Protein AF-A0A2V6Z4R7-F1 (afdb_monomer_lite)

Radius of gyration: 23.98 Å; chains: 1; bounding box: 42×52×66 Å

pLDDT: mean 92.05, std 5.13, range [62.72, 98.12]

Secondary structure (DSSP, 8-state):
-HHHHHHHHHHHHHHHHHHHHHHHHHHHHSSS-HHHHHH-TT--HHHHHHHHHHTTTTS-HHHHHHHHHHHHTTT---B-TTT-SBHHHHHHHHHHHHHHHHHHHHHHHHHHHHHHHHHHHHTTTSHHHHHHHHHHHHHHHS-HHHHHHHHHIIIIIIS-SS-S--

Structure (mmCIF, N/CA/C/O backbone):
data_AF-A0A2V6Z4R7-F1
#
_entry.id   AF-A0A2V6Z4R7-F1
#
loop_
_atom_site.group_PDB
_atom_site.id
_atom_site.type_symbol
_atom_site.label_atom_id
_atom_site.label_alt_id
_atom_site.label_comp_id
_atom_site.label_asym_id
_atom_site.label_entity_id
_atom_site.label_seq_id
_atom_site.pdbx_PDB_ins_code
_atom_site.Cartn_x
_atom_site.Cartn_y
_atom_site.Cartn_z
_atom_site.occupancy
_atom_site.B_iso_or_equiv
_atom_site.auth_seq_id
_atom_site.auth_comp_id
_atom_site.auth_asym_id
_atom_site.auth_atom_id
_atom_site.pdbx_PDB_model_num
ATOM 1 N N . MET A 1 1 ? -0.298 -28.622 10.261 1.00 85.00 1 MET A N 1
ATOM 2 C CA . MET A 1 1 ? 0.500 -27.376 10.114 1.00 85.00 1 MET A CA 1
ATOM 3 C C . MET A 1 1 ? 1.211 -27.295 8.767 1.00 85.00 1 MET A C 1
ATOM 5 O O . MET A 1 1 ? 1.013 -26.300 8.089 1.00 85.00 1 MET A O 1
ATOM 9 N N . PHE A 1 2 ? 1.984 -28.307 8.347 1.00 92.31 2 PHE A N 1
ATOM 10 C CA . PHE A 1 2 ? 2.657 -28.289 7.035 1.00 92.31 2 PHE A CA 1
ATOM 11 C C . PHE A 1 2 ? 1.675 -28.185 5.855 1.00 92.31 2 PHE A C 1
ATOM 13 O O . PHE A 1 2 ? 1.813 -27.296 5.026 1.00 92.31 2 PHE A O 1
ATOM 20 N N . GLU A 1 3 ? 0.622 -29.006 5.844 1.00 93.62 3 GLU A N 1
ATOM 21 C CA . GLU A 1 3 ? -0.436 -28.958 4.821 1.00 93.62 3 GLU A CA 1
ATOM 22 C C . GLU A 1 3 ? -1.106 -27.576 4.724 1.00 93.62 3 GLU A C 1
ATOM 24 O O . GLU A 1 3 ? -1.272 -27.033 3.637 1.00 93.62 3 GLU A O 1
ATOM 29 N N . PHE A 1 4 ? -1.378 -26.945 5.869 1.00 93.69 4 PHE A N 1
ATOM 30 C CA . PHE A 1 4 ? -1.912 -25.583 5.935 1.00 93.69 4 PHE A CA 1
ATOM 31 C C . PHE A 1 4 ? -0.945 -24.533 5.361 1.00 93.69 4 PHE A C 1
ATOM 33 O O . PHE A 1 4 ? -1.372 -23.631 4.640 1.00 93.69 4 PHE A O 1
ATOM 40 N N . LEU A 1 5 ? 0.358 -24.640 5.657 1.00 95.06 5 LEU A N 1
ATOM 41 C CA . LEU A 1 5 ? 1.372 -23.739 5.098 1.00 95.06 5 LEU A CA 1
ATOM 42 C C . LEU A 1 5 ? 1.478 -23.895 3.580 1.00 95.06 5 LEU A C 1
ATOM 44 O O . LEU A 1 5 ? 1.530 -22.890 2.876 1.00 95.06 5 LEU A O 1
ATOM 48 N N . VAL A 1 6 ? 1.451 -25.130 3.075 1.00 96.19 6 VAL A N 1
ATOM 49 C CA . VAL A 1 6 ? 1.472 -25.417 1.633 1.00 96.19 6 VAL A CA 1
ATOM 50 C C . VAL A 1 6 ? 0.222 -24.865 0.955 1.00 96.19 6 VAL A C 1
ATOM 52 O O . VAL A 1 6 ? 0.333 -24.174 -0.055 1.00 96.19 6 VAL A O 1
ATOM 55 N N . GLN A 1 7 ? -0.959 -25.091 1.534 1.00 95.69 7 GLN A N 1
ATOM 56 C CA . GLN A 1 7 ? -2.214 -24.564 1.006 1.00 95.69 7 GLN A CA 1
ATOM 57 C C . GLN A 1 7 ? -2.192 -23.032 0.938 1.00 95.69 7 GLN A C 1
ATOM 59 O O . GLN A 1 7 ? -2.545 -22.452 -0.088 1.00 95.69 7 GLN A O 1
ATOM 64 N N . ARG A 1 8 ? -1.725 -22.358 1.996 1.00 94.75 8 ARG A N 1
ATOM 65 C CA . ARG A 1 8 ? -1.588 -20.897 1.993 1.00 94.75 8 ARG A CA 1
ATOM 66 C C . ARG A 1 8 ? -0.552 -20.405 0.995 1.00 94.75 8 ARG A C 1
ATOM 68 O O . ARG A 1 8 ? -0.825 -19.435 0.300 1.00 94.75 8 ARG A O 1
ATOM 75 N N . ALA A 1 9 ? 0.604 -21.055 0.904 1.00 95.62 9 ALA A N 1
ATOM 76 C CA . ALA A 1 9 ? 1.627 -20.695 -0.070 1.00 95.62 9 ALA A CA 1
ATOM 77 C C . ALA A 1 9 ? 1.089 -20.819 -1.503 1.00 95.62 9 ALA A C 1
ATOM 79 O O . ALA A 1 9 ? 1.253 -19.893 -2.294 1.00 95.62 9 ALA A O 1
ATOM 80 N N . ALA A 1 10 ? 0.371 -21.902 -1.814 1.00 95.69 10 ALA A N 1
ATOM 81 C CA . ALA A 1 10 ? -0.261 -22.101 -3.114 1.00 95.69 10 ALA A CA 1
ATOM 82 C C . ALA A 1 10 ? -1.292 -21.003 -3.424 1.00 95.69 10 ALA A C 1
ATOM 84 O O . ALA A 1 10 ? -1.240 -20.397 -4.494 1.00 95.69 10 ALA A O 1
ATOM 85 N N . ILE A 1 11 ? -2.176 -20.682 -2.470 1.00 96.25 11 ILE A N 1
ATOM 86 C CA . ILE A 1 11 ? -3.154 -19.594 -2.621 1.00 96.25 11 ILE A CA 1
ATOM 87 C C . ILE A 1 11 ? -2.446 -18.254 -2.844 1.00 96.25 11 ILE A C 1
ATOM 89 O O . ILE A 1 11 ? -2.840 -17.500 -3.733 1.00 96.25 11 ILE A O 1
ATOM 93 N N . SER A 1 12 ? -1.388 -17.957 -2.088 1.00 95.69 12 SER A N 1
ATOM 94 C CA . SER A 1 12 ? -0.612 -16.724 -2.241 1.00 95.69 12 SER A CA 1
ATOM 95 C C . SER A 1 12 ? 0.046 -16.629 -3.614 1.00 95.69 12 SER A C 1
ATOM 97 O O . SER A 1 12 ? -0.030 -15.579 -4.244 1.00 95.69 12 SER A O 1
ATOM 99 N N . VAL A 1 13 ? 0.640 -17.715 -4.116 1.00 95.38 13 VAL A N 1
ATOM 100 C CA . VAL A 1 13 ? 1.248 -17.752 -5.456 1.00 95.38 13 VAL A CA 1
ATOM 101 C C . VAL A 1 13 ? 0.198 -17.500 -6.535 1.00 95.38 13 VAL A C 1
ATOM 103 O O . VAL A 1 13 ? 0.408 -16.650 -7.398 1.00 95.38 13 VAL A O 1
ATOM 106 N N . VAL A 1 14 ? -0.955 -18.172 -6.463 1.00 96.25 14 VAL A N 1
ATOM 107 C CA . VAL A 1 14 ? -2.061 -17.960 -7.412 1.00 96.25 14 VAL A CA 1
ATOM 108 C C . VAL A 1 14 ? -2.571 -16.521 -7.336 1.00 96.25 14 VAL A C 1
ATOM 110 O O . VAL A 1 14 ? -2.772 -15.881 -8.365 1.00 96.25 14 VAL A O 1
ATOM 113 N N . THR A 1 15 ? -2.720 -15.978 -6.130 1.00 96.62 15 THR A N 1
ATOM 114 C CA . THR A 1 15 ? -3.179 -14.601 -5.911 1.00 96.62 15 THR A CA 1
ATOM 115 C C . THR A 1 15 ? -2.202 -13.590 -6.508 1.00 96.62 15 THR A C 1
ATOM 117 O O . THR A 1 15 ? -2.613 -12.708 -7.258 1.00 96.62 15 THR A O 1
ATOM 120 N N . LEU A 1 16 ? -0.901 -13.737 -6.238 1.00 95.12 16 LEU A N 1
ATOM 121 C CA . LEU A 1 16 ? 0.141 -12.876 -6.803 1.00 95.12 16 LEU A CA 1
ATOM 122 C C . LEU A 1 16 ? 0.190 -12.977 -8.328 1.00 95.12 16 LEU A C 1
ATOM 124 O O . LEU A 1 16 ? 0.336 -11.961 -9.005 1.00 95.12 16 LEU A O 1
ATOM 128 N N . PHE A 1 17 ? 0.027 -14.178 -8.880 1.00 95.75 17 PHE A N 1
ATOM 129 C CA . PHE A 1 17 ? -0.024 -14.382 -10.323 1.00 95.75 17 PHE A CA 1
ATOM 130 C C . PHE A 1 17 ? -1.219 -13.659 -10.959 1.00 95.75 17 PHE A C 1
ATOM 132 O O . PHE A 1 17 ? -1.049 -12.903 -11.912 1.00 95.75 17 PHE A O 1
ATOM 139 N N . VAL A 1 18 ? -2.420 -13.820 -10.401 1.00 96.75 18 VAL A N 1
ATOM 140 C CA . VAL A 1 18 ? -3.629 -13.153 -10.909 1.00 96.75 18 VAL A CA 1
ATOM 141 C C . VAL A 1 18 ? -3.508 -11.633 -10.795 1.00 96.75 18 VAL A C 1
ATOM 143 O O . VAL A 1 18 ? -3.747 -10.926 -11.773 1.00 96.75 18 VAL A O 1
ATOM 146 N N . ILE A 1 19 ? -3.085 -11.116 -9.637 1.00 97.00 19 ILE A N 1
ATOM 147 C CA . ILE A 1 19 ? -2.919 -9.671 -9.423 1.00 97.00 19 ILE A CA 1
ATOM 148 C C . ILE A 1 19 ? -1.861 -9.102 -10.367 1.00 97.00 19 ILE A C 1
ATOM 150 O O . ILE A 1 19 ? -2.092 -8.065 -10.981 1.00 97.00 19 ILE A O 1
ATOM 154 N N . SER A 1 20 ? -0.716 -9.768 -10.519 1.00 95.56 20 SER A N 1
ATOM 155 C CA . SER A 1 20 ? 0.342 -9.288 -11.412 1.00 95.56 20 SER A CA 1
ATOM 156 C C . SER A 1 20 ? -0.096 -9.286 -12.876 1.00 95.56 20 SER A C 1
ATOM 158 O O . SER A 1 20 ? 0.198 -8.322 -13.577 1.00 95.56 20 SER A O 1
ATOM 160 N N . MET A 1 21 ? -0.877 -10.274 -13.324 1.00 95.81 21 MET A N 1
ATOM 161 C CA . MET A 1 21 ? -1.479 -10.264 -14.660 1.00 95.81 21 MET A CA 1
ATOM 162 C C . MET A 1 21 ? -2.464 -9.098 -14.837 1.00 95.81 21 MET A C 1
ATOM 164 O O . MET A 1 21 ? -2.412 -8.399 -15.851 1.00 95.81 21 MET A O 1
ATOM 168 N N . ILE A 1 22 ? -3.332 -8.850 -13.850 1.00 96.38 22 ILE A N 1
ATOM 169 C CA . ILE A 1 22 ? -4.282 -7.725 -13.869 1.00 96.38 22 ILE A CA 1
ATOM 170 C C . ILE A 1 22 ? -3.536 -6.388 -13.927 1.00 96.38 22 ILE A C 1
ATOM 172 O O . ILE A 1 22 ? -3.848 -5.544 -14.761 1.00 96.38 22 ILE A O 1
ATOM 176 N N . VAL A 1 23 ? -2.525 -6.189 -13.081 1.00 94.56 23 VAL A N 1
ATOM 177 C CA . VAL A 1 23 ? -1.740 -4.947 -13.057 1.00 94.56 23 VAL A CA 1
ATOM 178 C C . VAL A 1 23 ? -0.960 -4.773 -14.360 1.00 94.56 23 VAL A C 1
ATOM 180 O O . VAL A 1 23 ? -0.984 -3.696 -14.949 1.00 94.56 23 VAL A O 1
ATOM 183 N N . PHE A 1 24 ? -0.307 -5.828 -14.853 1.00 93.69 24 PHE A N 1
ATOM 184 C CA . PHE A 1 24 ? 0.473 -5.784 -16.091 1.00 93.69 24 PHE A CA 1
ATOM 185 C C . PHE A 1 24 ? -0.389 -5.424 -17.304 1.00 93.69 24 PHE A C 1
ATOM 187 O O . PHE A 1 24 ? -0.004 -4.586 -18.121 1.00 93.69 24 PHE A O 1
ATOM 194 N N . THR A 1 25 ? -1.565 -6.042 -17.422 1.00 92.25 25 THR A N 1
ATOM 195 C CA . THR A 1 25 ? -2.519 -5.736 -18.495 1.00 92.25 25 THR A CA 1
ATOM 196 C C . THR A 1 25 ? -3.128 -4.348 -18.319 1.00 92.25 25 THR A C 1
ATOM 198 O O . THR A 1 25 ? -3.146 -3.582 -19.278 1.00 92.25 25 THR A O 1
ATOM 201 N N . GLY A 1 26 ? -3.525 -3.973 -17.100 1.00 92.25 26 GLY A N 1
ATOM 202 C CA . GLY A 1 26 ? -4.071 -2.652 -16.787 1.00 92.25 26 GLY A CA 1
ATOM 203 C C . GLY A 1 26 ? -3.116 -1.510 -17.135 1.00 92.25 26 GLY A C 1
ATOM 204 O O . GLY A 1 26 ? -3.527 -0.549 -17.776 1.00 92.25 26 GLY A O 1
ATOM 205 N N . VAL A 1 27 ? -1.824 -1.638 -16.814 1.00 88.88 27 VAL A N 1
ATOM 206 C CA . VAL A 1 27 ? -0.800 -0.646 -17.195 1.00 88.88 27 VAL A CA 1
ATOM 207 C C . VAL A 1 27 ? -0.663 -0.531 -18.717 1.00 88.88 27 VAL A C 1
ATOM 209 O O . VAL A 1 27 ? -0.476 0.567 -19.228 1.00 88.88 27 VAL A O 1
ATOM 212 N N . ARG A 1 28 ? -0.795 -1.635 -19.460 1.00 86.19 28 ARG A N 1
ATOM 213 C CA . ARG A 1 28 ? -0.730 -1.634 -20.935 1.00 86.19 28 ARG A CA 1
ATOM 214 C C . ARG A 1 28 ? -1.987 -1.109 -21.615 1.00 86.19 28 ARG A C 1
ATOM 216 O O . ARG A 1 28 ? -1.918 -0.724 -22.776 1.00 86.19 28 ARG A O 1
ATOM 223 N N . MET A 1 29 ? -3.119 -1.117 -20.917 1.00 88.25 29 MET A N 1
ATOM 224 C CA . MET A 1 29 ? -4.360 -0.507 -21.394 1.00 88.25 29 MET A CA 1
ATOM 225 C C . MET A 1 29 ? -4.348 1.017 -21.257 1.00 88.25 29 MET A C 1
ATOM 227 O O . MET A 1 29 ? -5.188 1.679 -21.865 1.00 88.25 29 MET A O 1
ATOM 231 N N . ILE A 1 30 ? -3.414 1.584 -20.482 1.00 88.19 30 ILE A N 1
ATOM 232 C CA . ILE A 1 30 ? -3.249 3.035 -20.393 1.00 88.19 30 ILE A CA 1
ATOM 233 C C . ILE A 1 30 ? -2.885 3.558 -21.790 1.00 88.19 30 ILE A C 1
ATOM 235 O O . ILE A 1 30 ? -1.895 3.105 -22.369 1.00 88.19 30 ILE A O 1
ATOM 239 N N . PRO A 1 31 ? -3.659 4.506 -22.346 1.00 82.06 31 PRO A N 1
ATOM 240 C CA . PRO A 1 31 ? -3.370 5.058 -23.658 1.00 82.06 31 PRO A CA 1
ATOM 241 C C . PRO A 1 31 ? -2.033 5.804 -23.634 1.00 82.06 31 PRO A C 1
ATOM 243 O O . PRO A 1 31 ? -1.787 6.653 -22.778 1.00 82.06 31 PRO A O 1
ATOM 246 N N . GLY A 1 32 ? -1.177 5.492 -24.602 1.00 79.38 32 GLY A N 1
ATOM 247 C CA . GLY A 1 32 ? 0.157 6.069 -24.729 1.00 79.38 32 GLY A CA 1
ATOM 248 C C . GLY A 1 32 ? 1.176 5.014 -25.143 1.00 79.38 32 GLY A C 1
ATOM 249 O O . GLY A 1 32 ? 1.088 3.857 -24.743 1.00 79.38 32 GLY A O 1
ATOM 250 N N . ASP A 1 33 ? 2.147 5.403 -25.966 1.00 84.62 33 ASP A N 1
ATOM 251 C CA . ASP A 1 33 ? 3.251 4.516 -26.326 1.00 84.62 33 ASP A CA 1
ATOM 252 C C . ASP A 1 33 ? 4.345 4.616 -25.250 1.00 84.62 33 ASP A C 1
ATOM 254 O O . ASP A 1 33 ? 4.986 5.671 -25.154 1.00 84.62 33 ASP A O 1
ATOM 258 N N . PRO A 1 34 ? 4.592 3.561 -24.448 1.00 84.44 34 PRO A N 1
ATOM 259 C CA . PRO A 1 34 ? 5.601 3.601 -23.395 1.00 84.44 34 PRO A CA 1
ATOM 260 C C . PRO A 1 34 ? 6.992 3.922 -23.945 1.00 84.44 34 PRO A C 1
ATOM 262 O O . PRO A 1 34 ? 7.760 4.589 -23.257 1.00 84.44 34 PRO A O 1
ATOM 265 N N . ALA A 1 35 ? 7.301 3.538 -25.190 1.00 86.81 35 ALA A N 1
ATOM 266 C CA . ALA A 1 35 ? 8.570 3.896 -25.810 1.00 86.81 35 ALA A CA 1
ATOM 267 C C . ALA A 1 35 ? 8.682 5.407 -26.030 1.00 86.81 35 ALA A C 1
ATOM 269 O O . ALA A 1 35 ? 9.720 5.979 -25.728 1.00 86.81 35 ALA A O 1
ATOM 270 N N . ARG A 1 36 ? 7.607 6.074 -26.474 1.00 85.44 36 ARG A N 1
ATOM 271 C CA . ARG A 1 36 ? 7.581 7.540 -26.632 1.00 85.44 36 ARG A CA 1
ATOM 272 C C . ARG A 1 36 ? 7.671 8.258 -25.291 1.00 85.44 36 ARG A C 1
ATOM 274 O O . ARG A 1 36 ? 8.402 9.233 -25.169 1.00 85.44 36 ARG A O 1
ATOM 281 N N . VAL A 1 37 ? 6.965 7.757 -24.276 1.00 84.44 37 VAL A N 1
ATOM 282 C CA . VAL A 1 37 ? 7.015 8.336 -22.923 1.00 84.44 37 VAL A CA 1
ATOM 283 C C . VAL A 1 37 ? 8.422 8.214 -22.332 1.00 84.44 37 VAL A C 1
ATOM 285 O O . VAL A 1 37 ? 8.924 9.165 -21.738 1.00 84.44 37 VAL A O 1
ATOM 288 N N . MET A 1 38 ? 9.083 7.070 -22.528 1.00 84.44 38 MET A N 1
ATOM 289 C CA . MET A 1 38 ? 10.470 6.866 -22.106 1.00 84.44 38 MET A CA 1
ATOM 290 C C . MET A 1 38 ? 11.459 7.732 -22.894 1.00 84.44 38 MET A C 1
ATOM 292 O O . MET A 1 38 ? 12.389 8.273 -22.295 1.00 84.44 38 MET A O 1
ATOM 296 N N . ALA A 1 39 ? 11.268 7.857 -24.211 1.00 85.62 39 ALA A N 1
ATOM 297 C CA . ALA A 1 39 ? 12.169 8.589 -25.096 1.00 85.62 39 ALA A CA 1
ATOM 298 C C . ALA A 1 39 ? 12.129 10.111 -24.864 1.00 85.62 39 ALA A C 1
ATOM 300 O O . ALA A 1 39 ? 13.138 10.787 -25.046 1.00 85.62 39 ALA A O 1
ATOM 301 N N . GLY A 1 40 ? 10.992 10.640 -24.404 1.00 80.81 40 GLY A N 1
ATOM 302 C CA . GLY A 1 40 ? 10.782 12.074 -24.221 1.00 80.81 40 GLY A CA 1
ATOM 303 C C . GLY A 1 40 ? 10.261 12.764 -25.484 1.00 80.81 40 GLY A C 1
ATOM 304 O O . GLY A 1 40 ? 9.999 12.128 -26.503 1.00 80.81 40 GLY A O 1
ATOM 305 N N . THR A 1 41 ? 10.064 14.079 -25.399 1.00 74.62 41 THR A N 1
ATOM 306 C CA . THR A 1 41 ? 9.401 14.887 -26.439 1.00 74.62 41 THR A CA 1
ATOM 307 C C . THR A 1 41 ? 10.225 15.071 -27.711 1.00 74.62 41 THR A C 1
ATOM 309 O O . THR A 1 41 ? 9.635 15.227 -28.775 1.00 74.62 41 THR A O 1
ATOM 312 N N . ASP A 1 42 ? 11.554 15.001 -27.616 1.00 75.75 42 ASP A N 1
ATOM 313 C CA . ASP A 1 42 ? 12.476 15.329 -28.715 1.00 75.75 42 ASP A CA 1
ATOM 314 C C . ASP A 1 42 ? 13.110 14.093 -29.374 1.00 75.75 42 ASP A C 1
ATOM 316 O O . ASP A 1 42 ? 14.048 14.209 -30.161 1.00 75.75 42 ASP A O 1
ATOM 320 N N . ALA A 1 43 ? 12.636 12.891 -29.036 1.00 78.25 43 ALA A N 1
ATOM 321 C CA . ALA A 1 43 ? 13.212 11.663 -29.562 1.00 78.25 43 ALA A CA 1
ATOM 322 C C . ALA A 1 43 ? 12.860 11.447 -31.038 1.00 78.25 43 ALA A C 1
ATOM 324 O O . ALA A 1 43 ? 11.694 11.495 -31.439 1.00 78.25 43 ALA A O 1
ATOM 325 N N . ASP A 1 44 ? 13.878 11.140 -31.836 1.00 86.12 44 ASP A N 1
ATOM 326 C CA . ASP A 1 44 ? 13.716 10.754 -33.227 1.00 86.12 44 ASP A CA 1
ATOM 327 C C . ASP A 1 44 ? 13.122 9.339 -33.357 1.00 86.12 44 ASP A C 1
ATOM 329 O O . ASP A 1 44 ? 13.070 8.537 -32.416 1.00 86.12 44 ASP A O 1
ATOM 333 N N . ALA A 1 45 ? 12.639 9.012 -34.559 1.00 85.69 45 ALA A N 1
ATOM 334 C CA . ALA A 1 45 ? 12.011 7.718 -34.817 1.00 85.69 45 ALA A CA 1
ATOM 335 C C . ALA A 1 45 ? 12.964 6.538 -34.542 1.00 85.69 45 ALA A C 1
ATOM 337 O O . ALA A 1 45 ? 12.510 5.482 -34.099 1.00 85.69 45 ALA A O 1
ATOM 338 N N . ALA A 1 46 ? 14.270 6.727 -34.759 1.00 86.50 46 ALA A N 1
ATOM 339 C CA . ALA A 1 46 ? 15.288 5.721 -34.483 1.00 86.50 46 ALA A CA 1
ATOM 340 C C . ALA A 1 46 ? 15.465 5.476 -32.973 1.00 86.50 46 ALA A C 1
ATOM 342 O O . ALA A 1 46 ? 15.499 4.321 -32.549 1.00 86.50 46 ALA A O 1
ATOM 343 N N . GLY A 1 47 ? 15.500 6.529 -32.148 1.00 86.19 47 GLY A N 1
ATOM 344 C CA . GLY A 1 47 ? 15.602 6.413 -30.693 1.00 86.19 47 GLY A CA 1
ATOM 345 C C . GLY A 1 47 ? 14.392 5.725 -30.059 1.00 86.19 47 GLY A C 1
ATOM 346 O O . GLY A 1 47 ? 14.548 4.855 -29.198 1.00 86.19 47 GLY A O 1
ATOM 347 N N . ILE A 1 48 ? 13.181 6.041 -30.530 1.00 88.75 48 ILE A N 1
ATOM 348 C CA . ILE A 1 48 ? 11.952 5.363 -30.082 1.00 88.75 48 ILE A CA 1
ATOM 349 C C . ILE A 1 48 ? 12.008 3.872 -30.430 1.00 88.75 48 ILE A C 1
ATOM 351 O O . ILE A 1 48 ? 11.619 3.027 -29.619 1.00 88.75 48 ILE A O 1
ATOM 355 N N . GLU A 1 49 ? 12.498 3.532 -31.620 1.00 89.19 49 GLU A N 1
ATOM 356 C CA . GLU A 1 49 ? 12.561 2.144 -32.063 1.00 89.19 49 GLU A CA 1
ATOM 357 C C . GLU A 1 49 ? 13.602 1.326 -31.293 1.00 89.19 49 GLU A C 1
ATOM 359 O O . GLU A 1 49 ? 13.307 0.214 -30.853 1.00 89.19 49 GLU A O 1
ATOM 364 N N . ALA A 1 50 ? 14.761 1.918 -31.003 1.00 87.75 50 ALA A N 1
ATOM 365 C CA . ALA A 1 50 ? 15.770 1.308 -30.144 1.00 87.75 50 ALA A CA 1
ATOM 366 C C . ALA A 1 50 ? 15.222 0.998 -28.738 1.00 87.75 50 ALA A C 1
ATOM 368 O O . ALA A 1 50 ? 15.530 -0.044 -28.157 1.00 87.75 50 ALA A O 1
ATOM 369 N N . ILE A 1 51 ? 14.365 1.867 -28.189 1.00 87.94 51 ILE A N 1
ATOM 370 C CA . ILE A 1 51 ? 13.692 1.626 -26.904 1.00 87.94 51 ILE A CA 1
ATOM 371 C C . ILE A 1 51 ? 12.707 0.457 -27.021 1.00 87.94 51 ILE A C 1
ATOM 373 O O . ILE A 1 51 ? 12.690 -0.418 -26.152 1.00 87.94 51 ILE A O 1
ATOM 377 N N . ARG A 1 52 ? 11.907 0.393 -28.091 1.00 89.88 52 ARG A N 1
ATOM 378 C CA . ARG A 1 52 ? 10.970 -0.724 -28.294 1.00 89.88 52 ARG A CA 1
ATOM 379 C C . ARG A 1 52 ? 11.677 -2.064 -28.373 1.00 89.88 52 ARG A C 1
ATOM 381 O O . ARG A 1 52 ? 11.212 -3.018 -27.753 1.00 89.88 52 ARG A O 1
ATOM 388 N N . GLU A 1 53 ? 12.787 -2.128 -29.093 1.00 89.56 53 GLU A N 1
ATOM 389 C CA . GLU A 1 53 ? 13.587 -3.341 -29.205 1.00 89.56 53 GLU A CA 1
ATOM 390 C C . GLU A 1 53 ? 14.223 -3.711 -27.859 1.00 89.56 53 GLU A C 1
ATOM 392 O O . GLU A 1 53 ? 14.033 -4.828 -27.370 1.00 89.56 53 GLU A O 1
ATOM 397 N N . LYS A 1 54 ? 14.864 -2.745 -27.184 1.00 86.06 54 LYS A N 1
ATOM 398 C CA . LYS A 1 54 ? 15.511 -2.944 -25.877 1.00 86.06 54 LYS A CA 1
ATOM 399 C C . LYS A 1 54 ? 14.558 -3.503 -24.817 1.00 86.06 54 LYS A C 1
ATOM 401 O O . LYS A 1 54 ? 14.941 -4.387 -24.052 1.00 86.06 54 LYS A O 1
ATOM 406 N N . TYR A 1 55 ? 13.326 -3.000 -24.758 1.00 86.19 55 TYR A N 1
ATOM 407 C CA . TYR A 1 55 ? 12.327 -3.434 -23.774 1.00 86.19 55 TYR A CA 1
ATOM 408 C C . TYR A 1 55 ? 11.402 -4.553 -24.284 1.00 86.19 55 TYR A C 1
ATOM 410 O O . TYR A 1 55 ? 10.509 -4.981 -23.554 1.00 86.19 55 TYR A O 1
ATOM 418 N N . GLY A 1 56 ? 11.609 -5.063 -25.505 1.00 89.00 56 GLY A N 1
ATOM 419 C CA . GLY A 1 56 ? 10.766 -6.111 -26.095 1.00 89.00 56 GLY A CA 1
ATOM 420 C C . GLY A 1 56 ? 9.321 -5.676 -26.330 1.00 89.00 56 GLY A C 1
ATOM 421 O O . GLY A 1 56 ? 8.414 -6.502 -26.313 1.00 89.00 56 GLY A O 1
ATOM 422 N N . LEU A 1 57 ? 9.072 -4.381 -26.538 1.00 88.19 57 LEU A N 1
ATOM 423 C CA . LEU A 1 57 ? 7.719 -3.833 -26.673 1.00 88.19 57 LEU A CA 1
ATOM 424 C C . LEU A 1 57 ? 7.004 -4.308 -27.949 1.00 88.19 57 LEU A C 1
ATOM 426 O O . LEU A 1 57 ? 5.779 -4.222 -28.013 1.00 88.19 57 LEU A O 1
ATOM 430 N N . ARG A 1 58 ? 7.753 -4.844 -28.925 1.00 89.19 58 ARG A N 1
ATOM 431 C CA . ARG A 1 58 ? 7.233 -5.478 -30.149 1.00 89.19 58 ARG A CA 1
ATOM 432 C C . ARG A 1 58 ? 6.819 -6.939 -29.976 1.00 89.19 58 ARG A C 1
ATOM 434 O O . ARG A 1 58 ? 6.119 -7.467 -30.835 1.00 89.19 58 ARG A O 1
ATOM 441 N N . ASP A 1 59 ? 7.251 -7.594 -28.904 1.00 90.56 59 ASP A N 1
ATOM 442 C CA . ASP A 1 59 ? 6.971 -9.012 -28.711 1.00 90.56 59 ASP A CA 1
ATOM 443 C C . ASP A 1 59 ? 5.479 -9.247 -28.423 1.00 90.56 59 ASP A C 1
ATOM 445 O O . ASP A 1 59 ? 4.794 -8.354 -27.910 1.00 90.56 59 ASP A O 1
ATOM 449 N N . PRO A 1 60 ? 4.941 -10.453 -28.671 1.00 93.00 60 PRO A N 1
ATOM 450 C CA . PRO A 1 60 ? 3.598 -10.796 -28.220 1.00 93.00 60 PRO A CA 1
ATOM 451 C C . PRO A 1 60 ? 3.438 -10.546 -26.714 1.00 93.00 60 PRO A C 1
ATOM 453 O O . PRO A 1 60 ? 4.327 -10.872 -25.9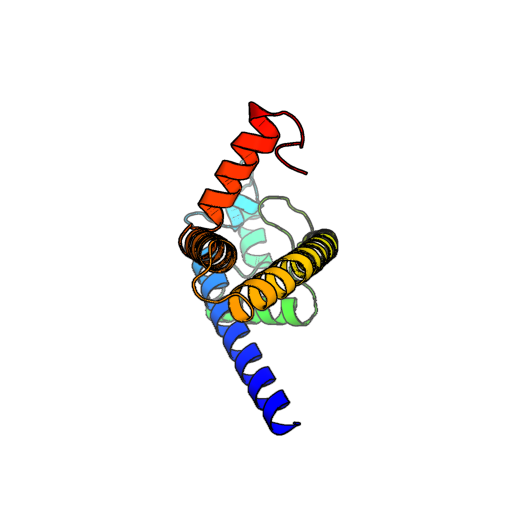25 1.00 93.00 60 PRO A O 1
ATOM 456 N N . ILE A 1 61 ? 2.288 -10.002 -26.297 1.00 91.12 61 ILE A N 1
ATOM 457 C CA . ILE A 1 61 ? 2.015 -9.620 -24.896 1.00 91.12 61 ILE A CA 1
ATOM 458 C C . ILE A 1 61 ? 2.369 -10.730 -23.884 1.00 91.12 61 ILE A C 1
ATOM 460 O O . ILE A 1 61 ? 3.002 -10.409 -22.873 1.00 91.12 61 ILE A O 1
ATOM 464 N N . PRO A 1 62 ? 2.052 -12.021 -24.128 1.00 93.56 62 PRO A N 1
ATOM 465 C CA . PRO A 1 62 ? 2.438 -13.092 -23.210 1.00 93.56 62 PRO A CA 1
ATOM 466 C C . PRO A 1 62 ? 3.955 -13.208 -23.018 1.00 93.56 62 PRO A C 1
ATOM 468 O O . PRO A 1 62 ? 4.418 -13.426 -21.902 1.00 93.56 62 PRO A O 1
ATOM 471 N N . LEU A 1 63 ? 4.743 -13.010 -24.079 1.00 94.44 63 LEU A N 1
ATOM 472 C CA . LEU A 1 63 ? 6.202 -13.079 -24.007 1.00 94.44 63 LEU A CA 1
ATOM 473 C C . LEU A 1 63 ? 6.774 -11.904 -23.210 1.00 94.44 63 LEU A C 1
ATOM 475 O O . LEU A 1 63 ? 7.686 -12.086 -22.403 1.00 94.44 63 LEU A O 1
ATOM 479 N N . GLN A 1 64 ? 6.190 -10.714 -23.375 1.00 93.19 64 GLN A N 1
ATOM 480 C CA . GLN A 1 64 ? 6.554 -9.546 -22.575 1.00 93.19 64 GLN A CA 1
ATOM 481 C C . GLN A 1 64 ? 6.265 -9.769 -21.084 1.00 93.19 64 GLN A C 1
ATOM 483 O O . GLN A 1 64 ? 7.072 -9.383 -20.238 1.00 93.19 64 GLN A O 1
ATOM 488 N N . TYR A 1 65 ? 5.140 -10.412 -20.754 1.00 94.62 65 TYR A N 1
ATOM 489 C CA . TYR A 1 65 ? 4.795 -10.755 -19.373 1.00 94.62 65 TYR A CA 1
ATOM 490 C C . TYR A 1 65 ? 5.785 -11.758 -18.782 1.00 94.62 65 TYR A C 1
ATOM 492 O O . TYR A 1 65 ? 6.335 -11.512 -17.713 1.00 94.62 65 TYR A O 1
ATOM 500 N N . LEU A 1 66 ? 6.079 -12.848 -19.499 1.00 95.06 66 LEU A N 1
ATOM 501 C CA . LEU A 1 66 ? 7.038 -13.856 -19.042 1.00 95.06 66 LEU A CA 1
ATOM 502 C C . LEU A 1 66 ? 8.439 -13.270 -18.833 1.00 95.06 66 LEU A C 1
ATOM 504 O O . LEU A 1 66 ? 9.093 -13.595 -17.843 1.00 95.06 66 LEU A O 1
ATOM 508 N N . ARG A 1 67 ? 8.887 -12.368 -19.717 1.00 93.69 67 ARG A N 1
ATOM 509 C CA . ARG A 1 67 ? 10.157 -11.646 -19.546 1.00 93.69 67 ARG A CA 1
ATOM 510 C C . ARG A 1 67 ? 10.142 -10.787 -18.284 1.00 93.69 67 ARG A C 1
ATOM 512 O O . ARG A 1 67 ? 11.086 -10.851 -17.502 1.00 93.69 67 ARG A O 1
ATOM 519 N N . TRP A 1 68 ? 9.073 -10.019 -18.074 1.00 94.12 68 TRP A N 1
ATOM 520 C CA . TRP A 1 68 ? 8.919 -9.174 -16.890 1.00 94.12 68 TRP A CA 1
ATOM 521 C C . TRP A 1 68 ? 8.896 -9.998 -15.594 1.00 94.12 68 TRP A C 1
ATOM 523 O O . TRP A 1 68 ? 9.643 -9.686 -14.671 1.00 94.12 68 TRP A O 1
ATOM 533 N N . VAL A 1 69 ? 8.130 -11.094 -15.546 1.00 95.75 69 VAL A N 1
ATOM 534 C CA . VAL A 1 69 ? 8.114 -12.013 -14.395 1.00 95.75 69 VAL A CA 1
ATOM 535 C C . VAL A 1 69 ? 9.501 -12.615 -14.163 1.00 95.75 69 VAL A C 1
ATOM 537 O O . VAL A 1 69 ? 9.963 -12.667 -13.027 1.00 95.75 69 VAL A O 1
ATOM 540 N N . GLY A 1 70 ? 10.194 -13.038 -15.223 1.00 95.50 70 GLY A N 1
ATOM 541 C CA . GLY A 1 70 ? 11.541 -13.603 -15.125 1.00 95.50 70 GLY A CA 1
ATOM 542 C C . GLY A 1 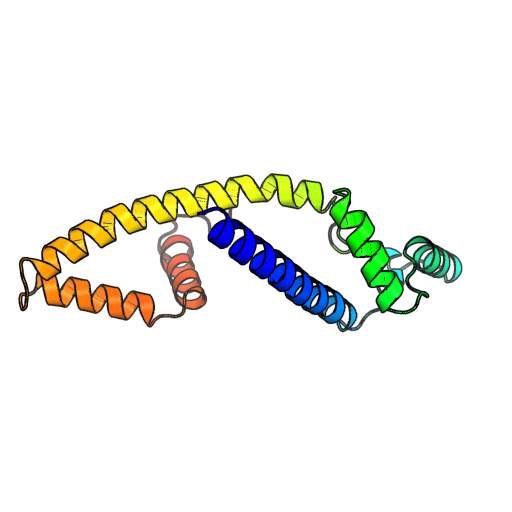70 ? 12.565 -12.639 -14.519 1.00 95.50 70 GLY A C 1
ATOM 543 O O . GLY A 1 70 ? 13.400 -13.067 -13.723 1.00 95.50 70 GLY A O 1
ATOM 544 N N . LEU A 1 71 ? 12.486 -11.348 -14.855 1.00 93.69 71 LEU A N 1
ATOM 545 C CA . LEU A 1 71 ? 13.304 -10.295 -14.242 1.00 93.69 71 LEU A CA 1
ATOM 546 C C . LEU A 1 71 ? 12.895 -10.052 -12.783 1.00 93.69 71 LEU A C 1
ATOM 548 O O . LEU A 1 71 ? 13.748 -10.076 -11.895 1.00 93.69 71 LEU A O 1
ATOM 552 N N . ALA A 1 72 ? 11.592 -9.936 -12.516 1.00 94.31 72 ALA A N 1
ATOM 553 C CA . ALA A 1 72 ? 11.067 -9.686 -11.176 1.00 94.31 72 ALA A CA 1
ATOM 554 C C . ALA A 1 72 ? 11.451 -10.789 -10.177 1.00 94.31 72 ALA A C 1
ATOM 556 O O . ALA A 1 72 ? 11.850 -10.496 -9.051 1.00 94.31 72 ALA A O 1
ATOM 557 N N . LEU A 1 73 ? 11.412 -12.058 -10.597 1.00 94.62 73 LEU A N 1
ATOM 558 C CA . LEU A 1 73 ? 11.837 -13.201 -9.779 1.00 94.62 73 LEU A CA 1
ATOM 559 C C . LEU A 1 73 ? 13.342 -13.201 -9.469 1.00 94.62 73 LEU A C 1
ATOM 561 O O . LEU A 1 73 ? 13.764 -13.823 -8.498 1.00 94.62 73 LEU A O 1
ATOM 565 N N . ARG A 1 74 ? 14.155 -12.500 -10.267 1.00 95.75 74 ARG A N 1
ATOM 566 C CA . ARG A 1 74 ? 15.590 -12.280 -10.014 1.00 95.75 74 ARG A CA 1
ATOM 567 C C . ARG A 1 74 ? 15.858 -11.026 -9.179 1.00 95.75 74 ARG A C 1
ATOM 569 O O . ARG A 1 74 ? 17.014 -10.690 -8.949 1.00 95.75 74 ARG A O 1
ATOM 576 N N . GLY A 1 75 ? 14.804 -10.344 -8.734 1.00 92.69 75 GLY A N 1
ATOM 577 C CA . GLY A 1 75 ? 14.893 -9.093 -7.989 1.00 92.69 75 GLY A CA 1
ATOM 578 C C . GLY A 1 75 ? 15.062 -7.854 -8.866 1.00 92.69 75 GLY A C 1
ATOM 579 O O . GLY A 1 75 ? 15.278 -6.777 -8.325 1.00 92.69 75 GLY A O 1
ATOM 580 N N . ASP A 1 76 ? 14.944 -7.968 -10.191 1.00 93.94 76 ASP A N 1
ATOM 581 C CA . ASP A 1 76 ? 14.978 -6.822 -11.099 1.00 93.94 76 ASP A CA 1
ATOM 582 C C . ASP A 1 76 ? 13.550 -6.385 -11.457 1.00 93.94 76 ASP A C 1
ATOM 584 O O . ASP A 1 76 ? 12.872 -6.989 -12.288 1.00 93.94 76 ASP A O 1
ATOM 588 N N . LEU A 1 77 ? 13.081 -5.320 -10.803 1.00 92.50 77 LEU A N 1
ATOM 589 C CA . LEU A 1 77 ? 11.788 -4.687 -11.093 1.00 92.50 77 LEU A CA 1
ATOM 590 C C . LEU A 1 77 ? 11.903 -3.540 -12.112 1.00 92.50 77 LEU A C 1
ATOM 592 O O . LEU A 1 77 ? 10.900 -2.900 -12.435 1.00 92.50 77 LEU A O 1
ATOM 596 N N . GLY A 1 78 ? 13.109 -3.271 -12.615 1.00 91.62 78 GLY A N 1
ATOM 597 C CA . GLY A 1 78 ? 13.399 -2.192 -13.545 1.00 91.62 78 GLY A CA 1
ATOM 598 C C . GLY A 1 78 ? 13.309 -0.790 -12.936 1.00 91.62 78 GLY A C 1
ATOM 599 O O . GLY A 1 78 ? 13.439 -0.572 -11.727 1.00 91.62 78 GLY A O 1
ATOM 600 N N . HIS A 1 79 ? 13.094 0.183 -13.821 1.00 91.44 79 HIS A N 1
ATOM 601 C CA . HIS A 1 79 ? 13.002 1.602 -13.494 1.00 91.44 79 HIS A CA 1
ATOM 602 C C . HIS A 1 79 ? 11.600 2.147 -13.765 1.00 91.44 79 HIS A C 1
ATOM 604 O O . HIS A 1 79 ? 10.927 1.756 -14.720 1.00 91.44 79 HIS A O 1
ATOM 610 N N . SER A 1 80 ? 11.180 3.099 -12.939 1.00 90.06 80 SER A N 1
ATOM 611 C CA . SER A 1 80 ? 9.933 3.837 -13.114 1.00 90.06 80 SER A CA 1
ATOM 612 C C . SER A 1 80 ? 9.972 4.661 -14.400 1.00 90.06 80 SER A C 1
ATOM 614 O O . SER A 1 80 ? 10.853 5.495 -14.583 1.00 90.06 80 SER A O 1
ATOM 616 N N . ILE A 1 81 ? 8.974 4.495 -15.270 1.00 85.25 81 ILE A N 1
ATOM 617 C CA . ILE A 1 81 ? 8.847 5.290 -16.507 1.00 85.25 81 ILE A CA 1
ATOM 618 C C . ILE A 1 81 ? 8.660 6.782 -16.187 1.00 85.25 81 ILE A C 1
ATOM 620 O O . ILE A 1 81 ? 9.119 7.644 -16.929 1.00 85.25 81 ILE A O 1
ATOM 624 N N . ARG A 1 82 ? 8.006 7.087 -15.058 1.00 84.75 82 ARG A N 1
ATOM 625 C CA . ARG A 1 82 ? 7.658 8.454 -14.657 1.00 84.75 82 ARG A CA 1
ATOM 626 C C . ARG A 1 82 ? 8.790 9.159 -13.915 1.00 84.75 82 ARG A C 1
ATOM 628 O O . ARG A 1 82 ? 9.105 10.296 -14.233 1.00 84.75 82 ARG A O 1
ATOM 635 N N . THR A 1 83 ? 9.366 8.505 -12.907 1.00 88.25 83 THR A N 1
ATOM 636 C CA . THR A 1 83 ? 10.388 9.113 -12.033 1.00 88.25 83 THR A CA 1
ATOM 637 C C . THR A 1 83 ? 11.814 8.750 -12.432 1.00 88.25 83 THR A C 1
ATOM 639 O O . THR A 1 83 ? 12.745 9.367 -11.938 1.00 88.25 83 THR A O 1
ATOM 642 N N . ARG A 1 84 ? 12.006 7.768 -13.326 1.00 88.06 84 ARG A N 1
ATOM 643 C CA . ARG A 1 84 ? 13.311 7.219 -13.755 1.00 88.06 84 ARG A CA 1
ATOM 644 C C . ARG A 1 84 ? 14.140 6.563 -12.640 1.00 88.06 84 ARG A C 1
ATOM 646 O O . ARG A 1 84 ? 15.241 6.077 -12.882 1.00 88.06 84 ARG A O 1
ATOM 653 N N . GLU A 1 85 ? 13.588 6.467 -11.437 1.00 91.94 85 GLU A N 1
ATOM 654 C CA . GLU A 1 85 ? 14.210 5.813 -10.285 1.00 91.94 85 GLU A CA 1
ATOM 655 C C . GLU A 1 85 ? 14.085 4.285 -10.349 1.00 91.94 85 GLU A C 1
ATOM 657 O O . GLU A 1 85 ? 13.178 3.745 -10.990 1.00 91.94 85 GLU A O 1
ATOM 662 N N . SER A 1 86 ? 14.999 3.585 -9.669 1.00 95.19 86 SER A N 1
ATOM 663 C CA . SER A 1 86 ? 14.921 2.131 -9.486 1.00 95.19 86 SER A CA 1
ATOM 664 C C . SER A 1 86 ? 13.685 1.771 -8.665 1.00 95.19 86 SER A C 1
ATOM 666 O O . SER A 1 86 ? 13.532 2.241 -7.538 1.00 95.19 86 SER A O 1
ATOM 668 N N . VAL A 1 87 ? 12.832 0.892 -9.201 1.00 94.88 87 VAL A N 1
ATOM 669 C CA . VAL A 1 87 ? 11.610 0.450 -8.511 1.00 94.88 87 VAL A CA 1
ATOM 670 C C . VAL A 1 87 ? 11.960 -0.284 -7.220 1.00 94.88 87 VAL A C 1
ATOM 672 O O . VAL A 1 87 ? 11.332 -0.045 -6.191 1.00 94.88 87 VAL A O 1
ATOM 675 N N . VAL A 1 88 ? 12.993 -1.131 -7.246 1.00 95.25 88 VAL A N 1
ATOM 676 C CA . VAL A 1 88 ? 13.476 -1.839 -6.050 1.00 95.25 88 VAL A CA 1
ATOM 677 C C . VAL A 1 88 ? 13.927 -0.843 -4.986 1.00 95.25 88 VAL A C 1
ATOM 679 O O . VAL A 1 88 ? 13.536 -0.987 -3.832 1.00 95.25 88 VAL A O 1
ATOM 682 N N . GLY A 1 89 ? 14.674 0.197 -5.374 1.00 95.19 89 GLY A N 1
ATOM 683 C CA . GLY A 1 89 ? 15.115 1.256 -4.461 1.00 95.19 89 GLY A CA 1
ATOM 684 C C . GLY A 1 89 ? 13.950 2.030 -3.835 1.00 95.19 89 GLY A C 1
ATOM 685 O O . GLY A 1 89 ? 13.910 2.251 -2.620 1.00 95.19 89 GLY A O 1
ATOM 686 N N . THR A 1 90 ? 12.950 2.396 -4.640 1.00 93.81 90 THR A N 1
ATOM 687 C CA . THR A 1 90 ? 11.733 3.051 -4.142 1.00 93.81 90 THR A CA 1
ATOM 688 C C . THR A 1 90 ? 10.964 2.139 -3.181 1.00 93.81 90 THR A C 1
ATOM 690 O O . THR A 1 90 ? 10.551 2.576 -2.110 1.00 93.81 90 THR A O 1
ATOM 693 N N . VAL A 1 91 ? 10.798 0.853 -3.506 1.00 94.81 91 VAL A N 1
ATOM 694 C CA . VAL A 1 91 ? 10.118 -0.103 -2.617 1.00 94.81 91 VAL A CA 1
ATOM 695 C C . VAL A 1 91 ? 10.904 -0.289 -1.320 1.00 94.81 91 VAL A C 1
ATOM 697 O O . VAL A 1 91 ? 10.313 -0.217 -0.246 1.00 94.81 91 VAL A O 1
ATOM 700 N N . SER A 1 92 ? 12.228 -0.453 -1.382 1.00 94.56 92 SER A N 1
ATOM 701 C CA . SER A 1 92 ? 13.057 -0.669 -0.191 1.00 94.56 92 SER A CA 1
ATOM 702 C C . SER A 1 92 ? 13.066 0.520 0.767 1.00 94.56 92 SER A C 1
ATOM 704 O O . SER A 1 92 ? 13.206 0.327 1.968 1.00 94.56 92 SER A O 1
ATOM 706 N N . THR A 1 93 ? 12.894 1.743 0.261 1.00 94.31 93 THR A N 1
ATOM 707 C CA . THR A 1 93 ? 12.829 2.950 1.102 1.00 94.31 93 THR A CA 1
ATOM 708 C C . THR A 1 93 ? 11.445 3.160 1.718 1.00 94.31 93 THR A C 1
ATOM 710 O O . THR A 1 93 ? 11.339 3.658 2.835 1.00 94.31 93 THR A O 1
ATOM 713 N N . LYS A 1 94 ? 10.370 2.754 1.031 1.00 93.62 94 LYS A N 1
ATOM 714 C CA . LYS A 1 94 ? 8.983 2.923 1.504 1.00 93.62 94 LYS A CA 1
ATOM 715 C C . LYS A 1 94 ? 8.472 1.760 2.358 1.00 93.62 94 LYS A C 1
ATOM 717 O O . LYS A 1 94 ? 7.583 1.955 3.190 1.00 93.62 94 LYS A O 1
ATOM 722 N N . LEU A 1 95 ? 9.015 0.558 2.169 1.00 96.12 95 LEU A N 1
ATOM 723 C CA . LEU A 1 95 ? 8.578 -0.640 2.883 1.00 96.12 95 LEU A CA 1
ATOM 724 C C . LEU A 1 95 ? 8.758 -0.526 4.411 1.00 96.12 95 LEU A C 1
ATOM 726 O O . LEU A 1 95 ? 7.784 -0.804 5.110 1.00 96.12 95 LEU A O 1
ATOM 730 N N . PRO A 1 96 ? 9.904 -0.061 4.956 1.00 96.50 96 PRO A N 1
ATOM 731 C CA . PRO A 1 96 ? 10.070 0.101 6.402 1.00 96.50 96 PRO A CA 1
ATOM 732 C C . PRO A 1 96 ? 9.054 1.072 7.008 1.00 96.50 96 PRO A C 1
ATOM 734 O O . PRO A 1 96 ? 8.446 0.753 8.022 1.00 96.50 96 PRO A O 1
ATOM 737 N N . ILE A 1 97 ? 8.792 2.197 6.334 1.00 95.56 97 ILE A N 1
ATOM 738 C CA . ILE A 1 97 ? 7.806 3.199 6.769 1.00 95.56 97 ILE A CA 1
ATOM 739 C C . ILE A 1 97 ? 6.406 2.575 6.829 1.00 95.56 97 ILE A C 1
ATOM 741 O O . ILE A 1 97 ? 5.664 2.770 7.785 1.00 95.56 97 ILE A O 1
ATOM 745 N N . THR A 1 98 ? 6.045 1.775 5.824 1.00 95.75 98 THR A N 1
ATOM 746 C CA . THR A 1 98 ? 4.748 1.082 5.797 1.00 95.75 98 THR A CA 1
ATOM 747 C C . THR A 1 98 ? 4.623 0.086 6.950 1.00 95.75 98 THR A C 1
ATOM 749 O O . THR A 1 98 ? 3.574 0.015 7.588 1.00 95.75 98 THR A O 1
ATOM 752 N N . ILE A 1 99 ? 5.689 -0.669 7.231 1.00 97.44 99 ILE A N 1
ATOM 753 C CA . ILE A 1 99 ? 5.733 -1.631 8.339 1.00 97.44 99 ILE A CA 1
ATOM 754 C C . ILE A 1 99 ? 5.609 -0.909 9.681 1.00 97.44 99 ILE A C 1
ATOM 756 O O . ILE A 1 99 ? 4.828 -1.338 10.526 1.00 97.44 99 ILE A O 1
ATOM 760 N N . GLU A 1 100 ? 6.336 0.190 9.866 1.00 96.31 100 GLU A N 1
ATOM 761 C CA . GLU A 1 100 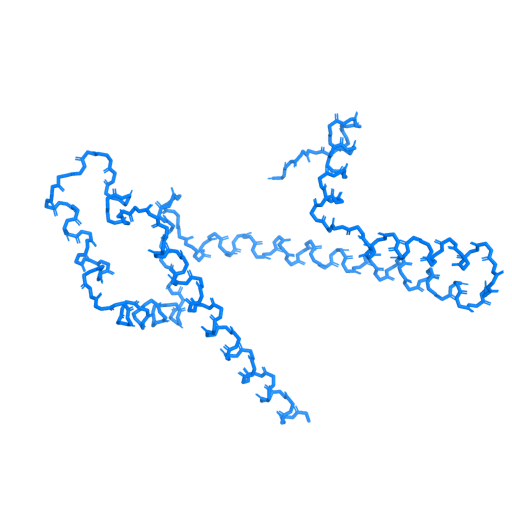? 6.285 1.007 11.078 1.00 96.31 100 GLU A CA 1
ATOM 762 C C . GLU A 1 100 ? 4.875 1.554 11.319 1.00 96.31 100 GLU A C 1
ATOM 764 O O . GLU A 1 100 ? 4.300 1.339 12.387 1.00 96.31 100 GLU A O 1
ATOM 769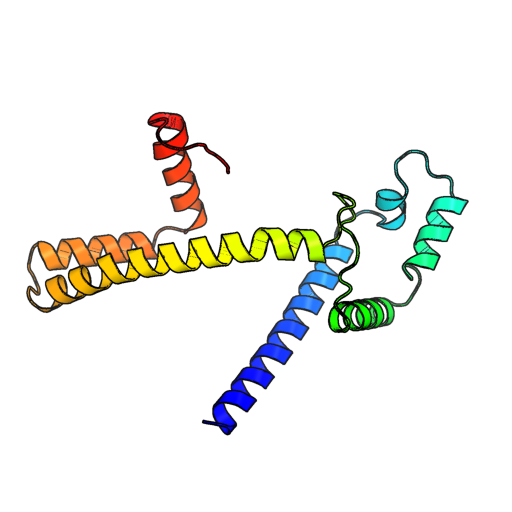 N N . LEU A 1 101 ? 4.270 2.174 10.301 1.00 95.06 101 LEU A N 1
ATOM 770 C CA . LEU A 1 101 ? 2.906 2.695 10.384 1.00 95.06 101 LEU A CA 1
ATOM 771 C C . LEU A 1 101 ? 1.889 1.588 10.671 1.00 95.06 101 LEU A C 1
ATOM 773 O O . LEU A 1 101 ? 1.005 1.773 11.509 1.00 95.06 101 LEU A O 1
ATOM 777 N N . ALA A 1 102 ? 2.008 0.431 10.015 1.00 96.56 102 ALA A N 1
ATOM 778 C CA . ALA A 1 102 ? 1.122 -0.706 10.246 1.00 96.56 102 ALA A CA 1
ATOM 779 C C . ALA A 1 102 ? 1.258 -1.250 11.674 1.00 96.56 102 ALA A C 1
ATOM 781 O O . ALA A 1 102 ? 0.252 -1.534 12.325 1.00 96.56 102 ALA A O 1
ATOM 782 N N . PHE A 1 103 ? 2.488 -1.360 12.178 1.00 98.06 103 PHE A N 1
ATOM 783 C CA . PHE A 1 103 ? 2.759 -1.849 13.524 1.00 98.06 103 PHE A CA 1
ATOM 784 C C . PHE A 1 103 ? 2.236 -0.888 14.598 1.00 98.06 103 PHE A C 1
ATOM 786 O O . PHE A 1 103 ? 1.518 -1.316 15.501 1.00 98.06 103 PHE A O 1
ATOM 793 N N . LEU A 1 104 ? 2.513 0.412 14.473 1.00 97.06 104 LEU A N 1
ATOM 794 C CA . LEU A 1 104 ? 1.994 1.429 15.393 1.00 97.06 104 LEU A CA 1
ATOM 795 C C . LEU A 1 104 ? 0.463 1.490 15.362 1.00 97.06 104 LEU A C 1
ATOM 797 O O . LEU A 1 104 ? -0.175 1.527 16.415 1.00 97.06 104 LEU A O 1
ATOM 801 N N . SER A 1 105 ? -0.134 1.425 14.169 1.00 95.00 105 SER A N 1
ATOM 802 C CA . SER A 1 105 ? -1.593 1.382 14.014 1.00 95.00 105 SER A CA 1
ATOM 803 C C . SER A 1 105 ? -2.193 0.159 14.702 1.00 95.00 105 SER A C 1
ATOM 805 O O . SER A 1 105 ? -3.203 0.281 15.391 1.00 95.00 105 SER A O 1
ATOM 807 N N . LEU A 1 106 ? -1.562 -1.013 14.565 1.00 97.50 106 LEU A N 1
ATOM 808 C CA . LEU A 1 106 ? -1.994 -2.237 15.236 1.00 97.50 106 LEU A CA 1
ATOM 809 C C . LEU A 1 106 ? -1.906 -2.107 16.759 1.00 97.50 106 LEU A C 1
ATOM 811 O O . LEU A 1 106 ? -2.850 -2.487 17.446 1.00 97.50 106 LEU A O 1
ATOM 815 N N . LEU A 1 107 ? -0.807 -1.563 17.289 1.00 98.12 107 LEU A N 1
ATOM 816 C CA . LEU A 1 107 ? -0.644 -1.359 18.730 1.00 98.12 107 LEU A CA 1
ATOM 817 C C . LEU A 1 107 ? -1.729 -0.445 19.299 1.00 98.12 107 LEU A C 1
ATOM 819 O O . LEU A 1 107 ? -2.344 -0.783 20.309 1.00 98.12 107 LEU A O 1
ATOM 823 N N . ILE A 1 108 ? -2.002 0.679 18.632 1.00 96.88 108 ILE A N 1
ATOM 824 C CA . ILE A 1 108 ? -3.062 1.611 19.032 1.00 96.88 108 ILE A CA 1
ATOM 825 C C . ILE A 1 108 ? -4.431 0.927 18.937 1.00 96.88 108 ILE A C 1
ATOM 827 O O . ILE A 1 108 ? -5.219 0.987 19.881 1.00 96.88 108 ILE A O 1
ATOM 831 N N . ALA A 1 109 ? -4.707 0.234 17.828 1.00 94.81 109 ALA A N 1
ATOM 832 C CA . ALA A 1 109 ? -5.973 -0.457 17.619 1.00 94.81 109 ALA A CA 1
ATOM 833 C C . ALA A 1 109 ? -6.218 -1.517 18.697 1.00 94.81 109 ALA A C 1
ATOM 835 O O . ALA A 1 109 ? -7.277 -1.524 19.311 1.00 94.81 109 ALA A O 1
ATOM 836 N N . VAL A 1 110 ? -5.237 -2.373 18.980 1.00 97.00 110 VAL A N 1
ATOM 837 C CA . VAL A 1 110 ? -5.324 -3.403 20.025 1.00 97.00 110 VAL A CA 1
ATOM 838 C C . VAL A 1 110 ? -5.463 -2.768 21.409 1.00 97.00 110 VAL A C 1
ATOM 840 O O . VAL A 1 110 ? -6.323 -3.182 22.188 1.00 97.00 110 VAL A O 1
ATOM 843 N N . GLY A 1 111 ? -4.662 -1.739 21.697 1.00 97.62 111 GLY A N 1
ATOM 844 C CA . GLY A 1 111 ? -4.659 -1.035 22.978 1.00 97.62 111 GLY A CA 1
ATOM 845 C C . GLY A 1 111 ? -5.976 -0.328 23.301 1.00 97.62 111 GLY A C 1
ATOM 846 O O . GLY A 1 111 ? -6.315 -0.202 24.472 1.00 97.62 111 GLY A O 1
ATOM 847 N N . ILE A 1 112 ? -6.742 0.092 22.291 1.00 95.50 112 ILE A N 1
ATOM 848 C CA . ILE A 1 112 ? -8.049 0.740 22.475 1.00 95.50 112 ILE A CA 1
ATOM 849 C C . ILE A 1 112 ? -9.194 -0.269 22.335 1.00 95.50 112 ILE A C 1
ATOM 851 O O . ILE A 1 112 ? -10.075 -0.334 23.193 1.00 95.50 112 ILE A O 1
ATOM 855 N N . ALA A 1 113 ? -9.195 -1.070 21.268 1.00 94.44 113 ALA A N 1
ATOM 856 C CA . ALA A 1 113 ? -10.321 -1.930 20.918 1.00 94.44 113 ALA A CA 1
ATOM 857 C C . ALA A 1 113 ? -10.512 -3.082 21.908 1.00 94.44 113 ALA A C 1
ATOM 859 O O . ALA A 1 113 ? -11.655 -3.398 22.234 1.00 94.44 113 ALA A O 1
ATOM 860 N N . ILE A 1 114 ? -9.432 -3.691 22.421 1.00 96.19 114 ILE A N 1
ATOM 861 C CA . ILE A 1 114 ? -9.568 -4.787 23.391 1.00 96.19 114 ILE A CA 1
ATOM 862 C C . ILE A 1 114 ? -10.172 -4.276 24.707 1.00 96.19 114 ILE A C 1
ATOM 864 O O . ILE A 1 114 ? -11.206 -4.816 25.103 1.00 96.19 114 ILE A O 1
ATOM 868 N N . PRO A 1 115 ? -9.632 -3.238 25.381 1.00 95.44 115 PRO A N 1
ATOM 869 C CA . PRO A 1 115 ? -10.242 -2.741 26.614 1.00 95.44 115 PRO A CA 1
ATOM 870 C C . PRO A 1 115 ? -11.666 -2.225 26.414 1.00 95.44 115 PRO A C 1
ATOM 872 O O . PRO A 1 115 ? -12.533 -2.526 27.233 1.00 95.44 115 PRO A O 1
ATOM 875 N N . ALA A 1 116 ? -11.934 -1.500 25.322 1.00 94.38 116 ALA A N 1
ATOM 876 C CA . ALA A 1 116 ? -13.278 -1.018 25.014 1.00 94.38 116 ALA A CA 1
ATOM 877 C C . ALA A 1 116 ? -14.263 -2.179 24.795 1.00 94.38 116 ALA A C 1
ATOM 879 O O . ALA A 1 116 ? -15.361 -2.163 25.349 1.00 94.38 116 ALA A O 1
ATOM 880 N N . GLY A 1 117 ? -13.856 -3.214 24.053 1.00 94.44 117 GLY A N 1
ATOM 881 C CA . GLY A 1 117 ? -14.663 -4.410 23.815 1.00 94.44 117 GLY A CA 1
ATOM 882 C C . GLY A 1 117 ? -14.915 -5.221 25.088 1.00 94.44 117 GLY A C 1
ATOM 883 O O . GLY A 1 117 ? -16.046 -5.633 25.342 1.00 94.44 117 GLY A O 1
ATOM 884 N N . VAL A 1 118 ? -13.895 -5.396 25.935 1.00 96.19 118 VAL A N 1
ATOM 885 C CA . VAL A 1 118 ? -14.037 -6.062 27.240 1.00 96.19 118 VAL A CA 1
ATOM 886 C C . VAL A 1 118 ? -14.978 -5.271 28.152 1.00 96.19 118 VAL A C 1
ATOM 888 O O . VAL A 1 118 ? -15.868 -5.859 28.766 1.00 96.19 118 VAL A O 1
ATOM 891 N N . LEU A 1 119 ? -14.835 -3.943 28.221 1.00 95.19 119 LEU A N 1
ATOM 892 C CA . LEU A 1 119 ? -15.695 -3.088 29.042 1.00 95.19 119 LEU A CA 1
ATOM 893 C C . LEU A 1 119 ? -17.156 -3.137 28.581 1.00 95.19 119 LEU A C 1
ATOM 895 O O . LEU A 1 119 ? -18.047 -3.255 29.423 1.00 95.19 119 LEU A O 1
ATOM 899 N N . ALA A 1 120 ? -17.396 -3.082 27.270 1.00 94.81 120 ALA A N 1
ATOM 900 C CA . ALA A 1 120 ? -18.727 -3.209 26.684 1.00 94.81 120 ALA A CA 1
ATOM 901 C C . ALA A 1 120 ? -19.364 -4.569 27.009 1.00 94.81 120 ALA A C 1
ATOM 903 O O . ALA A 1 120 ? -20.512 -4.626 27.444 1.00 94.81 120 ALA A O 1
ATOM 904 N N . ALA A 1 121 ? -18.594 -5.658 26.895 1.00 93.75 121 ALA A N 1
ATOM 905 C CA . ALA A 1 121 ? -19.070 -7.007 27.186 1.00 93.75 121 ALA A CA 1
ATOM 906 C C . ALA A 1 121 ? -19.408 -7.213 28.673 1.00 93.75 121 ALA A C 1
ATOM 908 O O . ALA A 1 121 ? -20.450 -7.783 28.999 1.00 93.75 121 ALA A O 1
ATOM 909 N N . VAL A 1 122 ? -18.551 -6.734 29.583 1.00 96.62 122 VAL A N 1
ATOM 910 C CA . VAL A 1 122 ? -18.771 -6.850 31.035 1.00 96.62 122 VAL A CA 1
ATOM 911 C C . VAL A 1 122 ? -19.919 -5.950 31.497 1.00 96.62 122 VAL A C 1
ATOM 913 O O . VAL A 1 122 ? -20.684 -6.332 32.381 1.00 96.62 122 VAL A O 1
ATOM 916 N N . ARG A 1 123 ? -20.070 -4.759 30.904 1.00 93.81 123 ARG A N 1
ATOM 917 C CA . ARG A 1 123 ? -21.123 -3.786 31.235 1.00 93.81 123 ARG A CA 1
ATOM 918 C C . ARG A 1 123 ? 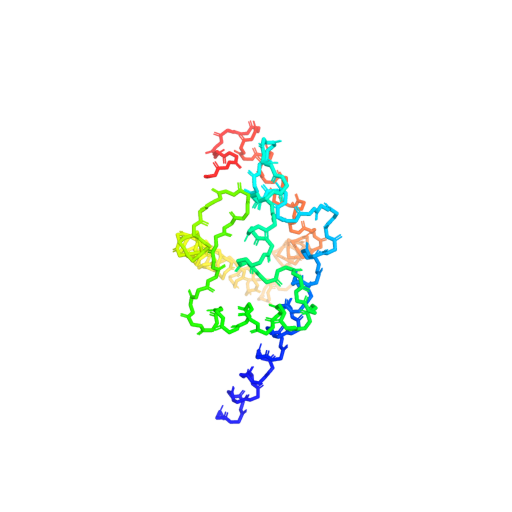-22.196 -3.716 30.152 1.00 93.81 123 ARG A C 1
ATOM 920 O O . ARG A 1 123 ? -22.561 -2.629 29.698 1.00 93.81 123 ARG A O 1
ATOM 927 N N . ARG A 1 124 ? -22.712 -4.874 29.756 1.00 92.19 124 ARG A N 1
ATOM 928 C CA . ARG A 1 124 ? -23.731 -4.988 28.710 1.00 92.19 124 ARG A CA 1
ATOM 929 C C . ARG A 1 124 ? -24.978 -4.147 29.014 1.00 92.19 124 ARG A C 1
ATOM 931 O O . ARG A 1 124 ? -25.407 -4.067 30.163 1.00 92.19 124 ARG A O 1
ATOM 938 N N . ASN A 1 125 ? -25.584 -3.574 27.973 1.00 92.62 125 ASN A N 1
ATOM 939 C CA . ASN A 1 125 ? -26.765 -2.701 28.037 1.00 92.62 125 ASN A CA 1
ATOM 940 C C . ASN A 1 125 ? -26.556 -1.421 28.869 1.00 92.62 125 ASN A C 1
ATOM 942 O O . ASN A 1 125 ? -27.518 -0.833 29.363 1.00 92.62 125 ASN A O 1
ATOM 946 N N . THR A 1 126 ? -25.308 -0.979 29.043 1.00 96.00 126 THR A N 1
ATOM 947 C CA . THR A 1 126 ? -24.992 0.303 29.689 1.00 96.00 126 THR A CA 1
ATOM 948 C C . THR A 1 126 ? -24.558 1.350 28.668 1.00 96.00 126 THR A C 1
ATOM 950 O O . THR A 1 126 ? -24.295 1.045 27.505 1.00 96.00 126 THR A O 1
ATOM 953 N N . PHE A 1 127 ? -24.422 2.601 29.116 1.00 94.81 127 PHE A N 1
ATOM 954 C CA . PHE A 1 127 ? -23.878 3.685 28.296 1.00 94.81 127 PHE A CA 1
ATOM 955 C C . PHE A 1 127 ? -22.515 3.336 27.667 1.00 94.81 127 PHE A C 1
ATOM 957 O O . PHE A 1 127 ? -22.276 3.683 26.516 1.00 94.81 127 PHE A O 1
ATOM 964 N N . TRP A 1 128 ? -21.643 2.611 28.381 1.00 93.00 128 TRP A N 1
ATOM 965 C CA . TRP A 1 128 ? -20.317 2.225 27.878 1.00 93.00 128 TRP A CA 1
ATOM 966 C C . TRP A 1 128 ? -20.385 1.203 26.743 1.00 93.00 128 TRP A C 1
ATOM 968 O O . TRP A 1 128 ? -19.633 1.317 25.779 1.00 93.00 128 TRP A O 1
ATOM 978 N N . ASP A 1 129 ? -21.307 0.246 26.844 1.00 94.25 129 ASP A N 1
ATOM 979 C CA . ASP A 1 129 ? -21.587 -0.717 25.779 1.00 94.25 129 ASP A CA 1
ATOM 980 C C . ASP A 1 129 ? -22.140 -0.004 24.539 1.00 94.25 129 ASP A C 1
ATOM 982 O O . ASP A 1 129 ? -21.603 -0.141 23.439 1.00 94.25 129 ASP A O 1
ATOM 986 N N . MET A 1 130 ? -23.136 0.866 24.726 1.00 93.88 130 MET A N 1
ATOM 987 C CA . MET A 1 130 ? -23.729 1.614 23.618 1.00 93.88 130 MET A CA 1
ATOM 988 C C . MET A 1 130 ? -22.722 2.551 22.940 1.00 93.88 130 MET A C 1
ATOM 990 O O . MET A 1 130 ? -22.706 2.634 21.712 1.00 93.88 130 MET A O 1
ATOM 994 N N . LEU A 1 131 ? -21.851 3.217 23.707 1.00 94.56 131 LEU A N 1
ATOM 995 C CA . LEU A 1 131 ? -20.796 4.080 23.176 1.00 94.56 131 LEU A CA 1
ATOM 996 C C . LEU A 1 131 ? -19.768 3.284 22.360 1.00 94.56 131 LEU A C 1
ATOM 998 O O . LEU A 1 131 ? -19.479 3.658 21.224 1.00 94.56 131 LEU A O 1
ATOM 1002 N N . ALA A 1 132 ? -19.238 2.186 22.908 1.00 93.81 132 ALA A N 1
ATOM 1003 C CA . ALA A 1 132 ? -18.248 1.355 22.225 1.00 93.81 132 ALA A CA 1
ATOM 1004 C C . ALA A 1 132 ? -18.823 0.715 20.952 1.00 93.81 132 ALA A C 1
ATOM 1006 O O . ALA A 1 132 ? -18.195 0.763 19.893 1.00 93.81 132 ALA A O 1
ATOM 1007 N N . SER A 1 133 ? -20.044 0.186 21.034 1.00 92.38 133 SER A N 1
ATOM 1008 C CA . SER A 1 133 ? -20.749 -0.415 19.901 1.00 92.38 133 SER A CA 1
ATOM 1009 C C . SER A 1 133 ? -21.065 0.615 18.813 1.00 92.38 133 SER A C 1
ATOM 1011 O O . SER A 1 133 ? -20.839 0.347 17.635 1.00 92.38 133 SER A O 1
ATOM 1013 N N . SER A 1 134 ? -21.508 1.822 19.186 1.00 93.69 134 SER A N 1
ATOM 1014 C CA . SER A 1 134 ? -21.779 2.902 18.223 1.00 93.69 134 SER A CA 1
ATOM 1015 C C . SER A 1 134 ? -20.501 3.408 17.557 1.00 93.69 134 SER A C 1
ATOM 1017 O O . SER A 1 134 ? -20.483 3.616 16.347 1.00 93.69 134 SER A O 1
ATOM 1019 N N . ALA A 1 135 ? -19.417 3.571 18.321 1.00 92.06 135 ALA A N 1
ATOM 1020 C CA . ALA A 1 135 ? -18.120 3.968 17.781 1.00 92.06 135 ALA A CA 1
ATOM 1021 C C . ALA A 1 135 ? -17.556 2.905 16.826 1.00 92.06 135 ALA A C 1
ATOM 1023 O O . ALA A 1 135 ? -17.065 3.246 15.751 1.00 92.06 135 ALA A O 1
ATOM 1024 N N . SER A 1 136 ? -17.674 1.620 17.179 1.00 91.50 136 SER A N 1
ATOM 1025 C CA . SER A 1 136 ? -17.277 0.508 16.310 1.00 91.50 136 SER A CA 1
ATOM 1026 C C . SER A 1 136 ? -18.100 0.483 15.023 1.00 91.50 136 SER A C 1
ATOM 1028 O O . SER A 1 136 ? -17.530 0.427 13.933 1.00 91.50 136 SER A O 1
ATOM 1030 N N . LEU A 1 137 ? -19.426 0.610 15.132 1.00 92.44 137 LEU A N 1
ATOM 1031 C CA . LEU A 1 137 ? -20.317 0.657 13.977 1.00 92.44 137 LEU A CA 1
ATOM 1032 C C . LEU A 1 137 ? -19.999 1.853 13.075 1.00 92.44 137 LEU A C 1
ATOM 1034 O O . LEU A 1 137 ? -19.902 1.686 11.862 1.00 92.44 137 LEU A O 1
ATOM 1038 N N . GLY A 1 138 ? -19.784 3.036 13.652 1.00 91.88 138 GLY A N 1
ATOM 1039 C CA . GLY A 1 138 ? -19.369 4.229 12.918 1.00 91.88 138 GLY A CA 1
ATOM 1040 C C . GLY A 1 138 ? -18.041 4.022 12.191 1.00 91.88 138 GLY A C 1
ATOM 1041 O O . GLY A 1 138 ? -17.956 4.273 10.993 1.00 91.88 138 GLY A O 1
ATOM 1042 N N . GLY A 1 139 ? -17.030 3.488 12.879 1.00 87.75 139 GLY A N 1
ATOM 1043 C CA . GLY A 1 139 ? -15.716 3.221 12.294 1.00 87.75 139 GLY A CA 1
ATOM 1044 C C . GLY A 1 139 ? -15.754 2.233 11.126 1.00 87.75 139 GLY A C 1
ATOM 1045 O O . GLY A 1 139 ? -15.077 2.450 10.129 1.00 87.75 139 GLY A O 1
ATOM 1046 N N . VAL A 1 140 ? -16.569 1.178 11.215 1.00 90.31 140 VAL A N 1
ATOM 1047 C CA . VAL A 1 140 ? -16.709 0.176 10.140 1.00 90.31 140 VAL A CA 1
ATOM 1048 C C . VAL A 1 140 ? -17.577 0.686 8.984 1.00 90.31 140 VAL A C 1
ATOM 1050 O O . VAL A 1 140 ? -17.366 0.295 7.838 1.00 90.31 140 VAL A O 1
ATOM 1053 N N . SER A 1 141 ? -18.550 1.556 9.266 1.00 93.31 141 SER A N 1
ATOM 1054 C CA . SER A 1 141 ? -19.494 2.057 8.256 1.00 93.31 141 SER A CA 1
ATOM 1055 C C . SER A 1 141 ? -18.919 3.185 7.402 1.00 93.31 141 SER A C 1
ATOM 1057 O O . SER A 1 141 ? -19.368 3.398 6.276 1.00 93.31 141 SER A O 1
ATOM 1059 N N . ILE A 1 142 ? -17.949 3.935 7.928 1.00 93.81 142 ILE A N 1
ATOM 1060 C CA . ILE A 1 142 ? -17.339 5.050 7.212 1.00 93.81 142 ILE A CA 1
ATOM 1061 C C . ILE A 1 142 ? -16.246 4.520 6.270 1.00 93.81 142 ILE A C 1
ATOM 1063 O O . ILE A 1 142 ? -15.347 3.802 6.707 1.00 93.81 142 ILE A O 1
ATOM 1067 N N . PRO A 1 143 ? -16.240 4.914 4.984 1.00 93.62 143 PRO A N 1
ATOM 1068 C CA . PRO A 1 143 ? -15.155 4.555 4.085 1.00 93.62 143 PRO A CA 1
ATOM 1069 C C . PRO A 1 143 ? -13.805 5.096 4.575 1.00 93.62 143 PRO A C 1
ATOM 1071 O O . PRO A 1 143 ? -13.652 6.300 4.788 1.00 93.62 143 PRO A O 1
ATOM 1074 N N . ASN A 1 144 ? -12.797 4.222 4.667 1.00 90.69 144 ASN A N 1
ATOM 1075 C CA . ASN A 1 144 ? -11.460 4.579 5.165 1.00 90.69 144 ASN A CA 1
ATOM 1076 C C . ASN A 1 144 ? -10.841 5.786 4.439 1.00 90.69 144 ASN A C 1
ATOM 1078 O O . ASN A 1 144 ? -10.232 6.641 5.076 1.00 90.69 144 ASN A O 1
ATOM 1082 N N . PHE A 1 145 ? -11.018 5.885 3.115 1.00 93.00 145 PHE A N 1
ATOM 1083 C CA . PHE A 1 145 ? -10.487 7.009 2.336 1.00 93.00 145 PHE A CA 1
ATOM 1084 C C . PHE A 1 145 ? -11.129 8.342 2.747 1.00 93.00 145 PHE A C 1
ATOM 1086 O O . PHE A 1 145 ? -10.437 9.349 2.866 1.00 93.00 145 PHE A O 1
ATOM 1093 N N . TRP A 1 146 ? -12.444 8.347 2.987 1.00 95.38 146 TRP A N 1
ATOM 1094 C CA . TRP A 1 146 ? -13.177 9.547 3.371 1.00 95.38 146 TRP A CA 1
ATOM 1095 C C . TRP A 1 146 ? -12.781 9.967 4.780 1.00 95.38 146 TRP A C 1
ATOM 1097 O O . TRP A 1 146 ? -12.461 11.133 4.998 1.00 95.38 146 TRP A O 1
ATOM 1107 N N . LEU A 1 147 ? -12.715 9.007 5.710 1.00 92.75 147 LEU A N 1
ATOM 1108 C CA . LEU A 1 147 ? -12.283 9.272 7.079 1.00 92.75 147 LEU A CA 1
ATOM 1109 C C . LEU A 1 147 ? -10.865 9.849 7.100 1.00 92.75 147 LEU A C 1
ATOM 1111 O O . LEU A 1 147 ? -10.632 10.857 7.755 1.00 92.75 147 LEU A O 1
ATOM 1115 N N . GLY A 1 148 ? -9.944 9.266 6.327 1.00 91.88 148 GLY A N 1
ATOM 1116 C CA . GLY A 1 148 ? -8.581 9.777 6.186 1.00 91.88 148 GLY A CA 1
ATOM 1117 C C . GLY A 1 148 ? -8.543 11.233 5.715 1.00 91.88 148 GLY A C 1
ATOM 1118 O O . GLY A 1 148 ? -7.876 12.056 6.335 1.00 91.88 148 GLY A O 1
ATOM 1119 N N . ILE A 1 149 ? -9.311 11.582 4.677 1.00 93.69 149 ILE A N 1
ATOM 1120 C CA . ILE A 1 149 ? -9.394 12.965 4.178 1.00 93.69 149 ILE A CA 1
ATOM 1121 C C . ILE A 1 149 ? -9.982 13.905 5.240 1.00 93.69 149 ILE A C 1
ATOM 1123 O O . ILE A 1 149 ? -9.450 14.995 5.446 1.00 93.69 149 ILE A O 1
ATOM 1127 N N . MET A 1 150 ? -11.045 13.498 5.942 1.00 95.06 150 MET A N 1
ATOM 1128 C CA . MET A 1 150 ? -11.646 14.311 7.007 1.00 95.06 150 MET A CA 1
ATOM 1129 C C . MET A 1 150 ? -10.671 14.556 8.163 1.00 95.06 150 MET A C 1
ATOM 1131 O O . MET A 1 150 ? -10.581 15.676 8.664 1.00 95.06 150 MET A O 1
ATOM 1135 N N . LEU A 1 151 ? -9.903 13.537 8.556 1.00 93.25 151 LEU A N 1
ATOM 1136 C CA . LEU A 1 151 ? -8.876 13.667 9.588 1.00 93.25 151 LEU A CA 1
ATOM 1137 C C . LEU A 1 151 ? -7.747 14.606 9.143 1.00 93.25 151 LEU A C 1
ATOM 1139 O O . LEU A 1 151 ? -7.307 15.426 9.943 1.00 93.25 151 LEU A O 1
ATOM 1143 N N . ILE A 1 152 ? -7.320 14.552 7.876 1.00 94.12 152 ILE A N 1
ATOM 1144 C CA . ILE A 1 152 ? -6.336 15.501 7.326 1.00 94.12 152 ILE A CA 1
ATOM 1145 C C . ILE A 1 152 ? -6.883 16.934 7.375 1.00 94.12 152 ILE A C 1
ATOM 1147 O O . ILE A 1 152 ? -6.191 17.835 7.844 1.00 94.12 152 ILE A O 1
ATOM 1151 N N . LEU A 1 153 ? -8.125 17.164 6.939 1.00 94.94 153 LEU A N 1
ATOM 1152 C CA . LEU A 1 153 ? -8.738 18.497 6.978 1.00 94.94 153 LEU A CA 1
ATOM 1153 C C . LEU A 1 153 ? -8.810 19.052 8.404 1.00 94.94 153 LEU A C 1
ATOM 1155 O O . LEU A 1 153 ? -8.472 20.213 8.629 1.00 94.94 153 LEU A O 1
ATOM 1159 N N . LEU A 1 154 ? -9.206 18.223 9.368 1.00 96.38 154 LEU A N 1
ATOM 1160 C CA . LEU A 1 154 ? -9.305 18.634 10.761 1.00 96.38 154 LEU A CA 1
ATOM 1161 C C . LEU A 1 154 ? -7.921 18.900 11.371 1.00 96.38 154 LEU A C 1
ATOM 1163 O O . LEU A 1 154 ? -7.648 20.007 11.829 1.00 96.38 154 LEU A O 1
ATOM 1167 N N . PHE A 1 155 ? -7.033 17.905 11.367 1.00 96.38 155 PHE A N 1
ATOM 1168 C CA . PHE A 1 155 ? -5.770 17.973 12.106 1.00 96.38 155 PHE A CA 1
ATOM 1169 C C . PHE A 1 155 ? -4.674 18.758 11.394 1.00 96.38 155 PHE A C 1
ATOM 1171 O O . PHE A 1 155 ? -3.831 19.352 12.065 1.00 96.38 155 PHE A O 1
ATOM 1178 N N . SER A 1 156 ? -4.676 18.786 10.061 1.00 95.00 156 SER A N 1
ATOM 1179 C CA . SER A 1 156 ? -3.661 19.507 9.297 1.00 95.00 156 SER A CA 1
ATOM 1180 C C . SER A 1 156 ? -4.114 20.899 8.878 1.00 95.00 156 SER A C 1
ATOM 1182 O O . SER A 1 156 ? -3.400 21.866 9.121 1.00 95.00 156 SER A O 1
ATOM 1184 N N . VAL A 1 157 ? -5.305 21.027 8.288 1.00 94.19 157 VAL A N 1
ATOM 1185 C CA . VAL A 1 157 ? -5.732 22.302 7.687 1.00 94.19 157 VAL A CA 1
ATOM 1186 C C . VAL A 1 157 ? -6.371 23.236 8.712 1.00 94.19 157 VAL A C 1
ATOM 1188 O O . VAL A 1 157 ? -6.020 24.410 8.761 1.00 94.19 157 VAL A O 1
ATOM 1191 N N . GLN A 1 158 ? -7.306 22.743 9.528 1.00 95.50 158 GLN A N 1
ATOM 1192 C CA . GLN A 1 158 ? -8.013 23.581 10.503 1.00 95.50 158 GLN A CA 1
ATOM 1193 C C . GLN A 1 158 ? -7.194 23.807 11.775 1.00 95.50 158 GLN A C 1
ATOM 1195 O O . GLN A 1 158 ? -7.058 24.941 12.227 1.00 95.50 158 GLN A O 1
ATOM 1200 N N . LEU A 1 159 ? -6.667 22.729 12.362 1.00 96.00 159 LEU A N 1
ATOM 1201 C CA . LEU A 1 159 ? -5.955 22.783 13.639 1.00 96.00 159 LEU A CA 1
ATOM 1202 C C . LEU A 1 159 ? -4.457 23.088 13.492 1.00 96.00 159 LEU A C 1
ATOM 1204 O O . LEU A 1 159 ? -3.854 23.593 14.436 1.00 96.00 159 LEU A O 1
ATOM 1208 N N . GLY A 1 160 ? -3.848 22.776 12.342 1.00 93.00 160 GLY A N 1
ATOM 1209 C CA . GLY A 1 160 ? -2.414 22.988 12.107 1.00 93.00 160 GLY A CA 1
ATOM 1210 C C . GLY A 1 160 ? -1.493 22.126 12.978 1.00 93.00 160 GLY A C 1
ATOM 1211 O O . GLY A 1 160 ? -0.335 22.481 13.176 1.00 93.00 160 GLY A O 1
ATOM 1212 N N . TRP A 1 161 ? -1.992 21.018 13.537 1.00 94.44 161 TRP A N 1
ATOM 1213 C CA . TRP A 1 161 ? -1.228 20.163 14.455 1.00 94.44 161 TRP A CA 1
ATOM 1214 C C . TRP A 1 161 ? -0.209 19.287 13.733 1.00 94.44 161 TRP A C 1
ATOM 1216 O O . TRP A 1 161 ? 0.833 18.962 14.295 1.00 94.44 161 TRP A O 1
ATOM 1226 N N . LEU A 1 162 ? -0.527 18.873 12.506 1.00 93.12 162 LEU A N 1
ATOM 1227 C CA . LEU A 1 162 ? 0.273 17.938 11.720 1.00 93.12 162 LEU A CA 1
ATOM 1228 C C . LEU A 1 162 ? 0.429 18.445 10.278 1.00 93.12 162 LEU A C 1
ATOM 1230 O O . LEU A 1 162 ? -0.490 19.077 9.751 1.00 93.12 162 LEU A O 1
ATOM 1234 N N . PRO A 1 163 ? 1.553 18.160 9.597 1.00 87.62 163 PRO A N 1
ATOM 1235 C CA . PRO A 1 163 ? 1.682 18.437 8.170 1.00 87.62 163 PRO A CA 1
ATOM 1236 C C . PRO A 1 163 ? 0.718 17.560 7.351 1.00 87.62 163 PRO A C 1
ATOM 1238 O O . PRO A 1 163 ? 0.419 16.428 7.728 1.00 87.62 163 PRO A O 1
ATOM 1241 N N . ALA A 1 164 ? 0.236 18.078 6.217 1.00 82.88 164 ALA A N 1
ATOM 1242 C CA . ALA A 1 164 ? -0.748 17.381 5.374 1.00 82.88 164 ALA A CA 1
ATOM 1243 C C . ALA A 1 164 ? -0.148 16.177 4.628 1.00 82.88 164 ALA A C 1
ATOM 1245 O O . ALA A 1 164 ? -0.866 15.269 4.210 1.00 82.88 164 ALA A O 1
ATOM 1246 N N . SER A 1 165 ? 1.172 16.176 4.464 1.00 76.62 165 SER A N 1
ATOM 1247 C CA . SER A 1 165 ? 1.953 15.096 3.879 1.00 76.62 165 SER A CA 1
ATOM 1248 C C . SER A 1 165 ? 3.309 15.015 4.572 1.00 76.62 165 SER A C 1
ATOM 1250 O O . SER A 1 165 ? 3.885 16.053 4.908 1.00 76.62 165 SER A O 1
ATOM 1252 N N . GLY A 1 166 ? 3.794 13.789 4.766 1.00 62.72 166 GLY A N 1
ATOM 1253 C CA . GLY A 1 166 ? 5.181 13.503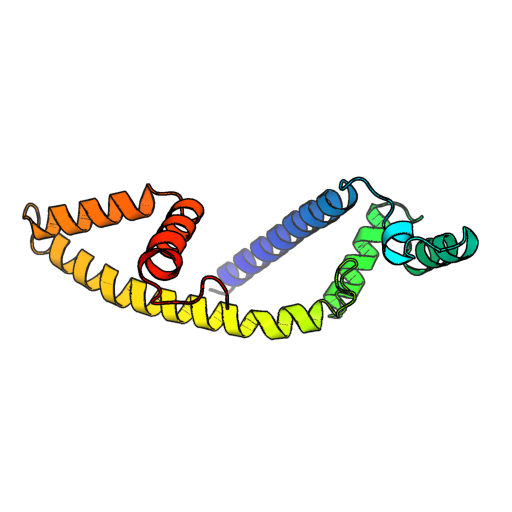 5.145 1.00 62.72 166 GLY A CA 1
ATOM 1254 C C . GLY A 1 166 ? 6.110 13.386 3.946 1.00 62.72 166 GLY A C 1
ATOM 1255 O O . GLY A 1 166 ? 5.600 13.236 2.810 1.00 62.72 166 GLY A O 1
#

Foldseek 3Di:
DVVVVVVVVVVVVVVCVVVLVVVLVVVVPPPDDLLDLQQDDPDDPVSSVVSCVVQVVVPPSVVSSVVCVVCVVVVQNDADSVPRHGPSVVCVVVVVVVVVVVVVVVCVCCVPLVVLVVVLVVPPPDPSVVVSVVVVCVVVVDPPVVVLVVCLCVCCVVVVPDPSPD

Sequence (166 aa):
MFEFLVQRAAISVVTLFVISMIVFTGVRMIPGDPARVMAGTDADAAGIEAIREKYGLRDPIPLQYLRWVGLALRGDLGHSIRTRESVVGTVSTKLPITIELAFLSLLIAVGIAIPAGVLAAVRRNTFWDMLASSASLGGVSIPNFWLGIMLILLFSVQLGWLPASG